Protein AF-A0A2M7E3K6-F1 (afdb_monomer_lite)

Sequence (50 aa):
MVKYGIIKTGGKQYTVRQGSEIYVDRIDEEVGKEIALETLATFTDEGEIE

Foldseek 3Di:
DFQWWWFDDPNDIDIDGPPDDDDDPDDPDDPPDDDDTHTDWTDDPVRDTD

Secondary structure (DSSP, 8-state):
--SEEEEEETTEEEEE-TT-----SPPSS-TT-----EEEEEE-TT--B-

Radius of gyration: 11.88 Å; chains: 1; bounding box: 28×16×29 Å

Structure (mmCIF, N/CA/C/O backbone):
data_AF-A0A2M7E3K6-F1
#
_entry.id   AF-A0A2M7E3K6-F1
#
loop_
_atom_site.group_PDB
_atom_site.id
_atom_site.type_symbol
_atom_site.label_atom_id
_atom_site.label_alt_id
_atom_site.label_comp_id
_atom_site.label_asym_id
_atom_site.label_entity_id
_atom_site.label_seq_id
_atom_site.pdbx_PDB_ins_code
_atom_site.Cartn_x
_atom_site.Cartn_y
_atom_site.Cartn_z
_atom_site.occupancy
_atom_site.B_iso_or_equiv
_atom_site.auth_seq_id
_atom_site.auth_comp_id
_atom_site.auth_asym_id
_atom_site.auth_atom_id
_atom_site.pdbx_PDB_model_num
ATOM 1 N N . MET A 1 1 ? 15.000 -2.388 -5.969 1.00 56.53 1 MET A N 1
ATOM 2 C CA . MET A 1 1 ? 14.848 -1.286 -4.972 1.00 56.53 1 MET A CA 1
ATOM 3 C C . MET A 1 1 ? 13.630 -0.519 -5.427 1.00 56.53 1 MET A C 1
ATOM 5 O O . MET A 1 1 ? 13.742 0.316 -6.314 1.00 56.53 1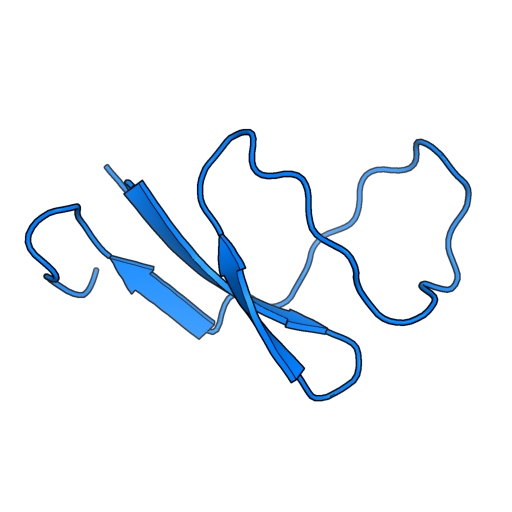 MET A O 1
ATOM 9 N N . VAL A 1 2 ? 12.464 -0.893 -4.906 1.00 62.50 2 VAL A N 1
ATOM 10 C CA . VAL A 1 2 ? 11.176 -0.387 -5.383 1.00 62.50 2 VAL A CA 1
ATOM 11 C C . VAL A 1 2 ? 11.043 1.078 -4.994 1.00 62.50 2 VAL A C 1
ATOM 13 O O . VAL A 1 2 ? 11.076 1.407 -3.808 1.00 62.50 2 VAL A O 1
ATOM 16 N N . LYS A 1 3 ? 10.908 1.961 -5.982 1.00 85.94 3 LYS A N 1
ATOM 17 C CA . LYS A 1 3 ? 10.685 3.386 -5.717 1.00 85.94 3 LYS A CA 1
ATOM 18 C C . LYS A 1 3 ? 9.212 3.757 -5.791 1.00 85.94 3 LYS A C 1
ATOM 20 O O . LYS A 1 3 ? 8.816 4.703 -5.118 1.00 85.94 3 LYS A O 1
ATOM 25 N N . TYR A 1 4 ? 8.403 2.954 -6.483 1.00 92.88 4 TYR A N 1
ATOM 26 C CA . TYR A 1 4 ? 6.955 3.106 -6.524 1.00 92.88 4 TYR A CA 1
ATOM 27 C C . TYR A 1 4 ? 6.228 1.763 -6.505 1.00 92.88 4 TYR A C 1
ATOM 29 O O . TYR A 1 4 ? 6.715 0.762 -7.024 1.00 92.88 4 TYR A O 1
ATOM 37 N N . GLY A 1 5 ? 5.025 1.757 -5.944 1.00 95.00 5 GLY A N 1
ATOM 38 C CA . GLY A 1 5 ? 4.106 0.628 -5.990 1.00 95.00 5 GLY A CA 1
ATOM 39 C C . GLY A 1 5 ? 2.699 1.071 -6.365 1.00 95.00 5 GLY A C 1
ATOM 40 O O . GLY A 1 5 ? 2.305 2.205 -6.095 1.00 95.00 5 GLY A O 1
ATOM 41 N N . ILE A 1 6 ? 1.938 0.167 -6.975 1.00 95.69 6 ILE A N 1
ATOM 42 C CA . ILE A 1 6 ? 0.494 0.311 -7.143 1.00 95.69 6 ILE A CA 1
ATOM 43 C C . ILE A 1 6 ? -0.188 -0.512 -6.062 1.00 95.69 6 ILE A C 1
ATOM 45 O O . ILE A 1 6 ? -0.058 -1.733 -6.046 1.00 95.69 6 ILE A O 1
ATOM 49 N N . ILE A 1 7 ? -0.941 0.148 -5.188 1.00 96.38 7 ILE A N 1
ATOM 50 C CA . ILE A 1 7 ? -1.777 -0.509 -4.179 1.00 96.38 7 ILE A CA 1
ATOM 51 C C . ILE A 1 7 ? -3.256 -0.361 -4.523 1.00 96.38 7 ILE A C 1
ATOM 53 O O . ILE A 1 7 ? -3.654 0.583 -5.212 1.00 96.38 7 ILE A O 1
ATOM 57 N N . LYS A 1 8 ? -4.085 -1.271 -4.014 1.00 97.12 8 LYS A N 1
ATOM 58 C CA . LYS A 1 8 ? -5.534 -1.257 -4.206 1.00 97.12 8 LYS A CA 1
ATOM 59 C C . LYS A 1 8 ? -6.273 -1.198 -2.874 1.00 97.12 8 LYS A C 1
ATOM 61 O O . LYS A 1 8 ? -6.039 -1.998 -1.975 1.00 97.12 8 LYS A O 1
ATOM 66 N N . THR A 1 9 ? -7.202 -0.252 -2.773 1.00 97.00 9 THR A N 1
ATOM 67 C CA . THR A 1 9 ? -8.137 -0.117 -1.646 1.00 97.00 9 THR A CA 1
ATOM 68 C C . THR A 1 9 ? -9.365 0.687 -2.079 1.00 97.00 9 THR A C 1
ATOM 70 O O . THR A 1 9 ? -9.289 1.460 -3.033 1.00 97.00 9 THR A O 1
ATOM 73 N N . GLY A 1 10 ? -10.528 0.464 -1.460 1.00 94.44 10 GLY A N 1
ATOM 74 C CA . GLY A 1 10 ? -11.772 1.173 -1.817 1.00 94.44 10 GLY A CA 1
ATOM 75 C C . GLY A 1 10 ? -12.216 0.987 -3.280 1.00 94.44 10 GLY A C 1
ATOM 76 O O . GLY A 1 10 ? -12.884 1.841 -3.854 1.00 94.44 10 GLY A O 1
ATOM 77 N N . GLY A 1 11 ? -11.784 -0.095 -3.940 1.00 95.81 11 GLY A N 1
ATOM 78 C CA . GLY A 1 11 ? -12.019 -0.309 -5.375 1.00 95.81 11 GLY A CA 1
ATOM 79 C C . GLY A 1 11 ? -11.212 0.610 -6.306 1.00 95.81 11 GLY A C 1
ATOM 80 O O . GLY A 1 11 ? -11.431 0.583 -7.515 1.00 95.81 11 GLY A O 1
ATOM 81 N N . LYS A 1 12 ? -10.272 1.398 -5.771 1.00 97.00 12 LYS A N 1
ATOM 82 C CA . LYS A 1 12 ? -9.382 2.304 -6.509 1.00 97.00 12 LYS A CA 1
ATOM 83 C C . LYS A 1 12 ? -7.937 1.810 -6.444 1.00 97.00 12 LYS A C 1
ATOM 85 O O . LYS A 1 12 ? -7.578 1.023 -5.568 1.00 97.00 12 LYS A O 1
ATOM 90 N N . GLN A 1 13 ? -7.122 2.275 -7.387 1.00 97.94 13 GLN A N 1
ATOM 91 C CA . GLN A 1 13 ? -5.684 2.018 -7.425 1.00 97.94 13 GLN A CA 1
ATOM 92 C C . GLN A 1 13 ? -4.921 3.310 -7.154 1.00 97.94 13 GLN A C 1
ATOM 94 O O . GLN A 1 13 ? -5.312 4.372 -7.642 1.00 97.94 13 GLN A O 1
ATOM 99 N N . TYR A 1 14 ? -3.835 3.204 -6.395 1.00 96.94 14 TYR A N 1
ATOM 100 C CA . TYR A 1 14 ? -3.017 4.338 -5.986 1.00 96.94 14 TYR A CA 1
ATOM 101 C C . TYR A 1 14 ? -1.550 4.047 -6.246 1.00 96.94 14 TYR A C 1
ATOM 103 O O . TYR A 1 14 ? -1.038 3.009 -5.827 1.00 96.94 14 TYR A O 1
ATOM 111 N N . THR A 1 15 ? -0.871 4.998 -6.880 1.00 94.94 15 THR A N 1
ATOM 112 C CA . THR A 1 15 ? 0.586 4.999 -6.961 1.00 94.94 15 THR A CA 1
ATOM 113 C C . THR A 1 15 ? 1.152 5.573 -5.673 1.00 94.94 15 THR A C 1
ATOM 115 O O . THR A 1 15 ? 0.858 6.713 -5.312 1.00 94.94 15 THR A O 1
ATOM 118 N N . VAL A 1 16 ? 1.976 4.795 -4.988 1.00 95.25 16 VAL A N 1
ATOM 119 C CA . VAL A 1 16 ? 2.605 5.170 -3.722 1.00 95.25 16 VAL A CA 1
ATOM 120 C C . VAL A 1 16 ? 4.107 4.979 -3.794 1.00 95.25 16 VAL A C 1
ATOM 122 O O . VAL A 1 16 ? 4.607 4.180 -4.579 1.00 95.25 16 VAL A O 1
ATOM 125 N N . ARG A 1 17 ? 4.832 5.695 -2.941 1.00 93.50 17 ARG A N 1
ATOM 126 C CA . ARG A 1 17 ? 6.230 5.416 -2.615 1.00 93.50 17 ARG A CA 1
ATOM 127 C C . ARG A 1 17 ? 6.392 5.384 -1.103 1.00 93.50 17 ARG A C 1
ATOM 129 O O . ARG A 1 17 ? 5.497 5.800 -0.366 1.00 93.50 17 ARG A O 1
ATOM 136 N N . GLN A 1 18 ? 7.540 4.918 -0.627 1.00 91.25 18 GLN A N 1
ATOM 137 C CA . GLN A 1 18 ? 7.833 4.964 0.802 1.00 91.25 18 GLN A CA 1
ATOM 138 C C . GLN A 1 18 ? 7.734 6.411 1.325 1.00 91.25 18 GLN A C 1
ATOM 140 O O . GLN A 1 18 ? 8.294 7.333 0.731 1.00 91.25 18 GLN A O 1
ATOM 145 N N . GLY A 1 19 ? 6.997 6.601 2.424 1.00 92.56 19 GLY A N 1
ATOM 146 C CA . GLY A 1 19 ? 6.749 7.917 3.023 1.00 92.56 19 GLY A CA 1
ATOM 147 C C . GLY A 1 19 ? 5.638 8.743 2.359 1.00 92.56 19 GLY A C 1
ATOM 148 O O . GLY A 1 19 ? 5.467 9.903 2.718 1.00 92.56 19 GLY A O 1
ATOM 149 N N . SER A 1 20 ? 4.892 8.193 1.394 1.00 91.81 20 SER A N 1
ATOM 150 C CA . SER A 1 20 ? 3.700 8.851 0.846 1.00 91.81 20 SER A CA 1
ATOM 151 C C . SER A 1 20 ? 2.566 8.925 1.868 1.00 91.81 20 SER A C 1
ATOM 153 O O . SER A 1 20 ? 2.191 7.915 2.456 1.00 91.81 20 SER A O 1
ATOM 155 N N . GLU A 1 21 ? 1.945 10.098 1.975 1.00 95.88 21 GLU A N 1
ATOM 156 C CA . GLU A 1 21 ? 0.621 10.267 2.574 1.00 95.88 21 GLU A CA 1
ATOM 157 C C . GLU A 1 21 ? -0.420 10.361 1.454 1.00 95.88 21 GLU A C 1
ATOM 159 O O . GLU A 1 21 ? -0.234 11.096 0.481 1.00 95.88 21 GLU A O 1
ATOM 164 N N . ILE A 1 22 ? -1.506 9.596 1.566 1.00 95.00 22 ILE A N 1
ATOM 165 C CA . ILE A 1 22 ? -2.573 9.547 0.562 1.00 95.00 22 ILE A CA 1
ATOM 166 C C . ILE A 1 22 ? -3.943 9.628 1.229 1.00 95.00 22 ILE A C 1
ATOM 168 O O . ILE A 1 22 ? -4.137 9.147 2.343 1.00 95.00 22 ILE A O 1
ATOM 172 N N . TYR A 1 23 ? -4.909 10.196 0.511 1.00 96.19 23 TYR A N 1
ATOM 173 C CA . TYR A 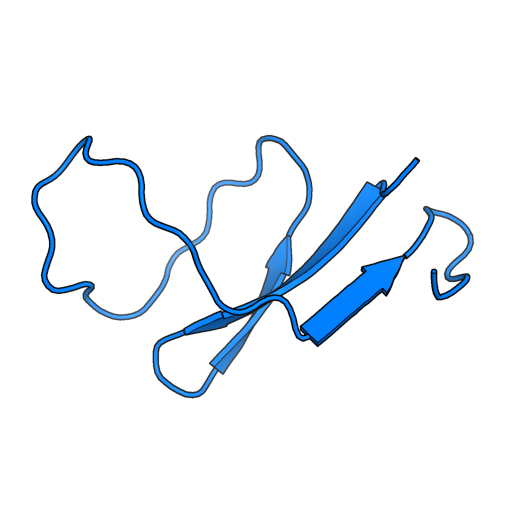1 23 ? -6.315 10.138 0.893 1.00 96.19 23 TYR A CA 1
ATOM 174 C C . TYR A 1 23 ? -6.970 8.939 0.217 1.00 96.19 23 TYR A C 1
ATOM 176 O O . TYR A 1 23 ? -6.897 8.772 -1.003 1.00 96.19 23 TYR A O 1
ATOM 184 N N . VAL A 1 24 ? -7.621 8.113 1.024 1.00 95.81 24 VAL A N 1
ATOM 185 C CA . VAL A 1 24 ? -8.325 6.906 0.594 1.00 95.81 24 VAL A CA 1
ATOM 186 C C . VAL A 1 24 ? -9.740 6.917 1.152 1.00 95.81 24 VAL A C 1
ATOM 188 O O . VAL A 1 24 ? -10.072 7.719 2.029 1.00 95.81 24 VAL A O 1
ATOM 191 N N . ASP A 1 25 ? -10.577 6.023 0.638 1.00 95.94 25 ASP A N 1
ATOM 192 C 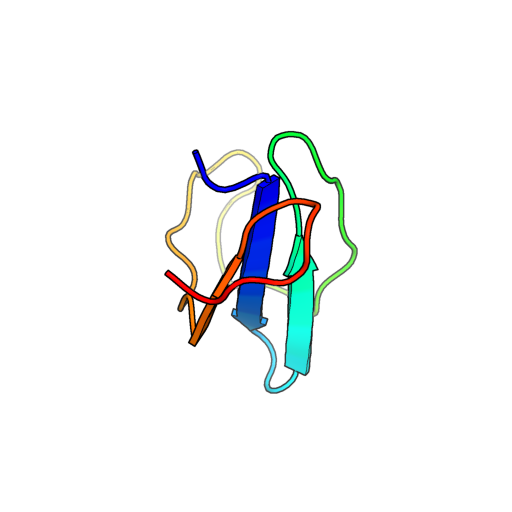CA . ASP A 1 25 ? -11.886 5.781 1.233 1.00 95.94 25 ASP A CA 1
ATOM 193 C C . ASP A 1 25 ? -11.730 5.227 2.662 1.00 95.94 25 ASP A C 1
ATOM 195 O O . ASP A 1 25 ? -10.669 4.726 3.046 1.00 95.94 25 ASP A O 1
ATOM 199 N N . ARG A 1 26 ? -12.792 5.326 3.471 1.00 95.19 26 ARG A N 1
ATOM 200 C CA . ARG A 1 26 ? -12.766 4.899 4.876 1.00 95.19 26 ARG A CA 1
ATOM 201 C C . ARG A 1 26 ? -12.291 3.445 5.004 1.00 95.19 26 ARG A C 1
ATOM 203 O O . ARG A 1 26 ? -12.868 2.546 4.397 1.00 95.19 26 ARG A O 1
ATOM 210 N N . ILE A 1 27 ? -11.310 3.234 5.878 1.00 95.19 27 ILE A N 1
ATOM 211 C CA . ILE A 1 27 ? -10.835 1.915 6.301 1.00 95.19 27 ILE A CA 1
ATOM 212 C C . ILE A 1 27 ? -11.470 1.589 7.653 1.00 95.19 27 ILE A C 1
ATOM 2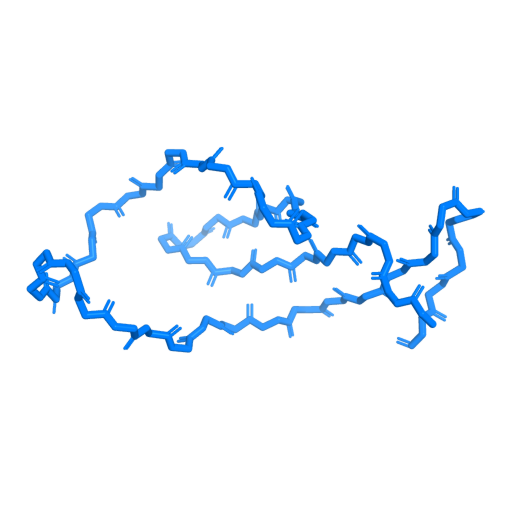14 O O . ILE A 1 27 ? -11.567 2.458 8.519 1.00 95.19 27 ILE A O 1
ATOM 218 N N . ASP A 1 28 ? -11.943 0.356 7.817 1.00 95.00 28 ASP A N 1
ATOM 219 C CA . ASP A 1 28 ? -12.572 -0.108 9.056 1.00 95.00 28 ASP A CA 1
ATOM 220 C C . ASP A 1 28 ? -11.521 -0.623 10.047 1.00 95.00 28 ASP A C 1
ATOM 222 O O . ASP A 1 28 ? -11.478 -1.798 10.393 1.00 95.00 28 ASP A O 1
ATOM 226 N N . GLU A 1 29 ? -10.613 0.272 10.436 1.00 96.75 29 GLU A N 1
ATOM 227 C CA . GLU A 1 29 ? -9.519 0.005 11.366 1.00 96.75 29 GLU A CA 1
ATOM 228 C C . GLU A 1 29 ? -9.277 1.207 12.282 1.00 96.75 29 GLU A C 1
ATOM 230 O O . GLU A 1 29 ? -9.649 2.343 11.972 1.00 96.75 29 GLU A O 1
ATOM 235 N N . GLU A 1 30 ? -8.653 0.960 13.431 1.00 97.12 30 GLU A N 1
ATOM 236 C CA . GLU A 1 30 ? -8.331 2.015 14.391 1.00 97.12 30 GLU A CA 1
ATOM 237 C C . GLU A 1 30 ? -7.188 2.914 13.895 1.00 97.12 30 GLU A C 1
ATOM 239 O O . GLU A 1 30 ? -6.241 2.472 13.239 1.00 97.12 30 GLU A O 1
ATOM 244 N N . VAL A 1 31 ? -7.252 4.202 14.245 1.00 95.81 31 VAL A N 1
ATOM 245 C CA . VAL A 1 31 ? -6.200 5.168 13.905 1.00 95.81 31 VAL A CA 1
ATOM 246 C C . VAL A 1 31 ? -4.873 4.742 14.535 1.00 95.81 31 VAL A C 1
ATOM 248 O O . VAL A 1 31 ? -4.802 4.466 15.729 1.00 95.81 31 VAL A O 1
ATOM 251 N N . GLY A 1 32 ? -3.810 4.738 13.728 1.00 96.19 32 GLY A N 1
ATOM 252 C CA . GLY A 1 32 ? -2.461 4.353 14.155 1.00 96.19 32 GLY A CA 1
ATOM 253 C C . GLY A 1 32 ? -2.162 2.857 14.032 1.00 96.19 32 GLY A C 1
ATOM 254 O O . GLY A 1 32 ? -1.017 2.463 14.242 1.00 96.19 32 GLY A O 1
ATOM 255 N N . LYS A 1 33 ? -3.144 2.027 13.659 1.00 97.69 33 LYS A N 1
ATOM 256 C CA . LYS A 1 33 ? -2.907 0.614 13.362 1.00 97.69 33 LYS A CA 1
ATOM 257 C C . LYS A 1 33 ? -2.229 0.453 12.001 1.00 97.69 33 LYS A C 1
ATOM 259 O O . LYS A 1 33 ? -2.636 1.059 11.011 1.00 97.69 33 LYS A O 1
ATOM 264 N N . GLU A 1 34 ? -1.215 -0.405 11.948 1.00 96.56 34 GLU A N 1
ATOM 265 C CA . GLU A 1 34 ? -0.610 -0.828 10.685 1.00 96.56 34 GLU A CA 1
ATOM 266 C C . GLU A 1 34 ? -1.507 -1.845 9.973 1.00 96.56 34 GLU A C 1
ATOM 268 O O . GLU A 1 34 ? -2.024 -2.786 10.582 1.00 96.56 34 GLU A O 1
ATOM 273 N N . ILE A 1 35 ? -1.675 -1.664 8.666 1.00 95.06 35 ILE A N 1
ATOM 274 C CA . ILE A 1 35 ? -2.495 -2.525 7.813 1.00 95.06 35 ILE A CA 1
ATOM 275 C C . ILE A 1 35 ? -1.692 -2.962 6.590 1.00 95.06 35 ILE A C 1
ATOM 277 O O . ILE A 1 35 ? -0.857 -2.214 6.082 1.00 95.06 35 ILE A O 1
ATOM 281 N N . ALA A 1 36 ? -1.979 -4.159 6.086 1.00 94.88 36 ALA A N 1
ATOM 282 C CA . ALA A 1 36 ? -1.479 -4.607 4.793 1.00 94.88 36 ALA A CA 1
ATOM 283 C C . ALA A 1 36 ? -2.515 -4.288 3.708 1.00 94.88 36 ALA A C 1
ATOM 285 O O . ALA A 1 36 ? -3.690 -4.624 3.852 1.00 94.88 36 ALA A O 1
ATOM 286 N N . LEU A 1 37 ? -2.077 -3.652 2.622 1.00 94.88 37 LEU A N 1
ATOM 287 C CA . LEU A 1 37 ? -2.902 -3.392 1.442 1.00 94.88 37 LEU A CA 1
ATOM 288 C C . LEU A 1 37 ? -2.465 -4.296 0.289 1.00 94.88 37 LEU A C 1
ATOM 290 O O . LEU A 1 37 ? -1.307 -4.703 0.210 1.00 94.88 37 LEU A O 1
ATOM 294 N N . GLU A 1 38 ? -3.401 -4.611 -0.604 1.00 95.94 38 GLU A N 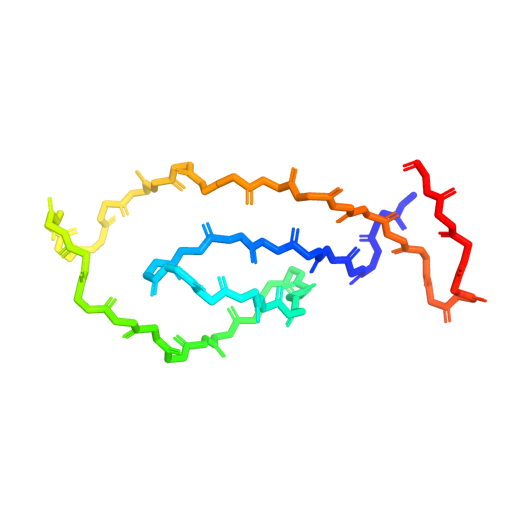1
ATOM 295 C CA . GLU A 1 38 ? -3.111 -5.391 -1.807 1.00 95.94 38 GLU A CA 1
ATOM 296 C C . GLU A 1 38 ? -2.182 -4.585 -2.725 1.00 95.94 38 GLU A C 1
ATOM 298 O O . GLU A 1 38 ? -2.543 -3.497 -3.178 1.00 95.94 38 GLU A O 1
ATOM 303 N N . THR A 1 39 ? -0.999 -5.128 -3.010 1.00 95.31 39 THR A N 1
ATOM 304 C CA . THR A 1 39 ? -0.047 -4.559 -3.971 1.00 95.31 39 THR A CA 1
ATOM 305 C C . THR A 1 39 ? -0.225 -5.245 -5.318 1.00 95.31 39 THR A C 1
ATOM 307 O O . THR A 1 39 ? -0.125 -6.465 -5.415 1.00 95.31 39 THR A O 1
ATOM 310 N N . LEU A 1 40 ? -0.478 -4.457 -6.359 1.00 96.31 40 LEU A N 1
ATOM 311 C CA . LEU A 1 40 ? -0.703 -4.937 -7.721 1.00 96.31 40 LEU A CA 1
ATOM 312 C C . LEU A 1 40 ? 0.563 -4.915 -8.581 1.00 96.31 40 LEU A C 1
ATOM 314 O O . LEU A 1 40 ? 0.689 -5.730 -9.489 1.00 96.31 40 LEU A O 1
ATOM 318 N N . ALA A 1 41 ? 1.468 -3.969 -8.331 1.00 94.31 41 ALA A N 1
ATOM 319 C CA . ALA A 1 41 ? 2.714 -3.834 -9.077 1.00 94.31 41 ALA A CA 1
ATOM 320 C C . ALA A 1 41 ? 3.750 -3.045 -8.277 1.00 94.31 41 ALA A C 1
ATOM 322 O O . ALA A 1 41 ? 3.399 -2.201 -7.448 1.00 94.31 41 ALA A O 1
ATOM 323 N N . THR A 1 42 ? 5.019 -3.272 -8.588 1.00 93.75 42 THR A N 1
ATOM 324 C CA . THR A 1 42 ? 6.161 -2.514 -8.077 1.00 93.75 42 THR A CA 1
ATOM 325 C C . THR A 1 42 ? 7.081 -2.145 -9.226 1.00 93.75 42 THR A C 1
ATOM 327 O O . THR A 1 42 ? 7.238 -2.924 -10.161 1.00 93.75 42 THR A O 1
ATOM 330 N N . PHE A 1 43 ? 7.653 -0.944 -9.186 1.00 92.19 43 PHE A N 1
ATOM 331 C CA . PHE A 1 43 ? 8.529 -0.473 -10.251 1.00 92.19 43 PHE A CA 1
ATOM 332 C C . PHE A 1 43 ? 9.619 0.480 -9.758 1.00 92.19 43 PHE A C 1
ATOM 334 O O . PHE A 1 43 ? 9.549 1.085 -8.676 1.00 92.19 43 PHE A O 1
ATOM 341 N N . THR A 1 44 ? 10.669 0.576 -10.566 1.00 90.19 44 THR A N 1
ATOM 342 C CA . THR A 1 44 ? 11.805 1.475 -10.351 1.00 90.19 44 THR A CA 1
ATOM 343 C C . THR A 1 44 ? 11.482 2.897 -10.830 1.00 90.19 44 THR A C 1
ATOM 345 O O . THR A 1 44 ? 10.474 3.134 -11.495 1.00 90.19 44 THR A O 1
ATOM 348 N N . ASP A 1 45 ? 12.350 3.869 -10.522 1.00 84.31 45 ASP A N 1
ATOM 349 C CA . ASP A 1 45 ? 12.233 5.237 -11.072 1.00 84.31 45 ASP A CA 1
ATOM 350 C C . ASP A 1 45 ? 12.313 5.271 -12.607 1.00 84.31 45 ASP A C 1
ATO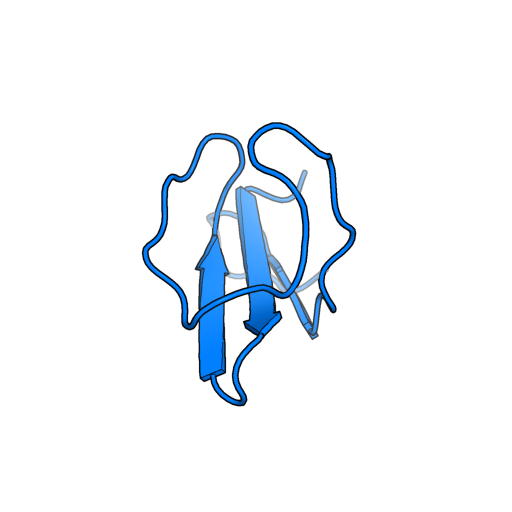M 352 O O . ASP A 1 45 ? 11.873 6.236 -13.226 1.00 84.31 45 ASP A O 1
ATOM 356 N N . GLU A 1 46 ? 12.882 4.230 -13.213 1.00 83.25 46 GLU A N 1
ATOM 357 C CA . GLU A 1 46 ? 13.059 4.097 -14.659 1.00 83.25 46 GLU A CA 1
ATOM 358 C C . GLU A 1 46 ? 11.824 3.468 -15.330 1.00 83.25 46 GLU A C 1
ATOM 360 O O . GLU A 1 46 ? 11.764 3.368 -16.553 1.00 83.25 46 GLU A O 1
ATOM 365 N N . GLY A 1 47 ? 10.804 3.100 -14.543 1.00 79.31 47 GLY A N 1
ATOM 366 C CA . GLY A 1 47 ? 9.546 2.533 -15.033 1.00 79.31 47 GLY A CA 1
ATOM 367 C C . GLY A 1 47 ? 9.603 1.031 -15.316 1.00 79.31 47 GLY A C 1
ATOM 368 O O . GLY A 1 47 ? 8.669 0.492 -15.909 1.00 79.31 47 GLY A O 1
ATOM 369 N N . GLU A 1 48 ? 10.668 0.349 -14.896 1.00 82.94 48 GLU A N 1
ATOM 370 C CA . GLU A 1 48 ? 10.788 -1.102 -15.024 1.00 82.94 48 GLU A CA 1
ATOM 371 C C . GLU A 1 48 ? 9.940 -1.800 -13.958 1.00 82.94 48 GLU A C 1
ATOM 373 O O . GLU A 1 48 ? 10.036 -1.470 -12.774 1.00 82.94 48 GLU A O 1
ATOM 378 N N . ILE A 1 49 ? 9.105 -2.748 -14.391 1.00 80.94 49 ILE A N 1
ATOM 379 C CA . ILE A 1 49 ? 8.276 -3.575 -13.507 1.00 80.94 49 ILE A CA 1
ATOM 380 C C . ILE A 1 49 ? 9.160 -4.673 -12.901 1.00 80.94 49 ILE A C 1
ATOM 382 O O . ILE A 1 49 ? 9.831 -5.387 -13.647 1.00 80.94 49 ILE A O 1
ATOM 386 N N . GLU A 1 50 ? 9.135 -4.799 -11.571 1.00 72.56 50 GLU A N 1
ATOM 387 C CA . GLU A 1 50 ? 9.755 -5.907 -10.816 1.00 72.56 50 GLU A CA 1
ATOM 388 C C . GLU A 1 50 ? 8.745 -7.038 -10.557 1.00 72.56 50 GLU A C 1
ATOM 390 O O . GLU A 1 50 ? 7.579 -6.722 -10.213 1.00 72.56 50 GLU A O 1
#

Organism: NCBI:txid1974843

InterPro domains:
  IPR028909 Large ribosomal subunit protein bL21-like [PF00829] (4-45)
  IPR036164 Large ribosomal subunit protein bL21-like superfamily [SSF141091] (4-44)

pLDDT: mean 91.82, std 8.46, range [56.53, 97.94]